Protein AF-A0AA40MKK8-F1 (afdb_monomer)

Organism: Staphylococcus aureus (NCBI:txid1280)

pLDDT: mean 74.11, std 19.35, range [36.97, 97.62]

Secondary structure (DSSP, 8-state):
----------------------------GGG-----------SS----EEEE-SS-EEEESS-HHHHHHHHHHH-

Radius of gyration: 30.07 Å; Cα contacts (8 Å, |Δi|>4): 44; chains: 1; bounding box: 45×76×50 Å

Mean predicted aligned error: 18.55 Å

Solvent-accessible surface area (backbone atoms only — not comparable to full-atom values): 5408 Å² total; per-residue (Å²): 133,83,82,84,86,79,90,78,78,85,78,80,78,76,81,77,83,67,85,75,74,79,75,73,81,73,74,58,79,86,74,66,79,80,76,81,79,86,85,83,81,80,93,63,85,77,68,68,33,76,21,74,54,99,88,32,77,39,76,43,73,60,56,63,72,55,34,45,50,50,22,63,74,71,96

Sequence (75 aa):
MRNSRDSCVIFALAMIAMPVNAVAQSADPAHQDTAIVVQGQRDRASNWHQAETDHVVVISDGSEKELVRIAHDLE

Structure (mmCIF, N/CA/C/O backbone):
data_AF-A0AA40MKK8-F1
#
_entry.id   AF-A0AA40MKK8-F1
#
loop_
_atom_site.group_PDB
_atom_site.id
_atom_site.type_symbol
_atom_site.label_atom_id
_atom_site.label_alt_id
_atom_site.label_comp_id
_atom_site.label_asym_id
_atom_site.label_entity_id
_atom_site.label_seq_id
_atom_site.pdbx_PDB_ins_code
_atom_site.Cartn_x
_atom_site.Cartn_y
_atom_site.Cartn_z
_atom_site.occupancy
_atom_site.B_iso_or_equiv
_atom_site.auth_seq_id
_atom_site.auth_comp_id
_atom_site.auth_asym_id
_atom_site.auth_atom_id
_atom_site.pdbx_PDB_model_num
ATOM 1 N N . MET A 1 1 ? 28.338 65.398 1.278 1.00 36.97 1 MET A N 1
ATOM 2 C CA . MET A 1 1 ? 27.311 64.359 1.041 1.00 36.97 1 MET A CA 1
ATOM 3 C C . MET A 1 1 ? 27.602 63.695 -0.304 1.00 36.97 1 MET A C 1
ATOM 5 O O . MET A 1 1 ? 27.691 64.428 -1.272 1.00 36.97 1 MET A O 1
ATOM 9 N N . ARG A 1 2 ? 27.772 62.357 -0.300 1.00 38.59 2 ARG A N 1
ATOM 10 C CA . ARG A 1 2 ? 27.683 61.357 -1.402 1.00 38.59 2 ARG A CA 1
ATOM 11 C C . ARG A 1 2 ? 28.541 61.572 -2.664 1.00 38.59 2 ARG A C 1
ATOM 13 O O . ARG A 1 2 ? 28.300 62.481 -3.437 1.00 38.59 2 ARG A O 1
ATOM 20 N N . ASN A 1 3 ? 29.639 60.815 -2.781 1.00 38.84 3 ASN A N 1
ATOM 21 C CA . ASN A 1 3 ? 29.789 59.516 -3.489 1.00 38.84 3 ASN A CA 1
ATOM 22 C C . ASN A 1 3 ? 30.102 59.746 -4.977 1.00 38.84 3 ASN A C 1
ATOM 24 O O . ASN A 1 3 ? 29.244 60.171 -5.731 1.00 38.84 3 ASN A O 1
ATOM 28 N N . SER A 1 4 ? 31.374 59.710 -5.377 1.00 44.22 4 SER A N 1
ATOM 29 C CA . SER A 1 4 ? 32.107 58.511 -5.817 1.00 44.22 4 SER A CA 1
ATOM 30 C C . SER A 1 4 ? 31.445 57.792 -6.999 1.00 44.22 4 SER A C 1
ATOM 32 O O . SER A 1 4 ? 30.438 57.115 -6.823 1.00 44.22 4 SER A O 1
ATOM 34 N N . ARG A 1 5 ? 32.171 57.869 -8.122 1.00 52.69 5 ARG A N 1
ATOM 35 C CA . ARG A 1 5 ? 32.570 56.750 -8.979 1.00 52.69 5 ARG A CA 1
ATOM 36 C C . ARG A 1 5 ? 31.656 56.271 -10.120 1.00 52.69 5 ARG A C 1
ATOM 38 O O . ARG A 1 5 ? 30.498 55.928 -9.944 1.00 52.69 5 ARG A O 1
ATOM 45 N N . ASP A 1 6 ? 32.355 56.151 -11.248 1.00 48.56 6 ASP A N 1
ATOM 46 C CA . ASP A 1 6 ? 32.263 55.117 -12.275 1.00 48.56 6 ASP A CA 1
ATOM 47 C C . ASP A 1 6 ? 31.328 55.355 -13.468 1.00 48.56 6 ASP A C 1
ATOM 49 O O . ASP A 1 6 ? 30.102 55.350 -13.398 1.00 48.56 6 ASP A O 1
ATOM 53 N N . SER A 1 7 ? 32.005 55.544 -14.606 1.00 51.91 7 SER A N 1
ATOM 54 C CA . SER A 1 7 ? 31.539 55.372 -15.973 1.00 51.91 7 SER A CA 1
ATOM 55 C C . SER A 1 7 ? 30.484 54.276 -16.091 1.00 51.91 7 SER A C 1
ATOM 57 O O . SER A 1 7 ? 30.741 53.133 -15.724 1.00 51.91 7 SER A O 1
ATOM 59 N N . CYS A 1 8 ? 29.353 54.585 -16.720 1.00 43.03 8 CYS A N 1
ATOM 60 C CA . CYS A 1 8 ? 28.469 53.550 -17.232 1.00 43.03 8 CYS A CA 1
ATOM 61 C C . CYS A 1 8 ? 28.191 53.828 -18.706 1.00 43.03 8 CYS A C 1
ATOM 63 O O . CYS A 1 8 ? 27.500 54.769 -19.090 1.00 43.03 8 CYS A O 1
ATOM 65 N N . VAL A 1 9 ? 28.872 53.014 -19.503 1.00 52.38 9 VAL A N 1
ATOM 66 C CA . VAL A 1 9 ? 28.838 52.912 -20.954 1.00 52.38 9 VAL A CA 1
ATOM 67 C C . VAL A 1 9 ? 27.391 52.810 -21.428 1.00 52.38 9 VAL A C 1
ATOM 69 O O . VAL A 1 9 ? 26.604 52.030 -20.896 1.00 52.38 9 VAL A O 1
ATOM 72 N N . ILE A 1 10 ? 27.057 53.608 -22.441 1.00 52.47 10 ILE A N 1
ATOM 73 C CA . ILE A 1 10 ? 25.770 53.599 -23.135 1.00 52.47 10 ILE A CA 1
ATOM 74 C C . ILE A 1 10 ? 25.576 52.201 -23.734 1.00 52.47 10 ILE A C 1
ATOM 76 O O . ILE A 1 10 ? 26.178 51.857 -24.750 1.00 52.47 10 ILE A O 1
ATOM 80 N N . PHE A 1 11 ? 24.764 51.374 -23.076 1.00 50.50 11 PHE A N 1
ATOM 81 C CA . PHE A 1 11 ? 24.380 50.058 -23.572 1.00 50.50 11 PHE A CA 1
ATOM 82 C C . PHE A 1 11 ? 23.334 50.247 -24.675 1.00 50.50 11 PHE A C 1
ATOM 84 O O . PHE A 1 11 ? 22.142 50.416 -24.419 1.00 50.50 11 PHE A O 1
ATOM 91 N N . ALA A 1 12 ? 23.799 50.256 -25.922 1.00 54.03 12 ALA A N 1
ATOM 92 C CA . ALA A 1 12 ? 22.952 50.145 -27.098 1.00 54.03 12 ALA A CA 1
ATOM 93 C C . ALA A 1 12 ? 22.344 48.734 -27.143 1.00 54.03 12 ALA A C 1
ATOM 95 O O . ALA A 1 12 ? 22.928 47.811 -27.706 1.00 54.03 12 ALA A O 1
ATOM 96 N N . LEU A 1 13 ? 21.169 48.555 -26.539 1.00 51.72 13 LEU A N 1
ATOM 97 C CA . LEU A 1 13 ? 20.375 47.340 -26.701 1.00 51.72 13 LEU A CA 1
ATOM 98 C C . LEU A 1 13 ? 19.445 47.522 -27.906 1.00 51.72 13 LEU A C 1
ATOM 100 O O . LEU A 1 13 ? 18.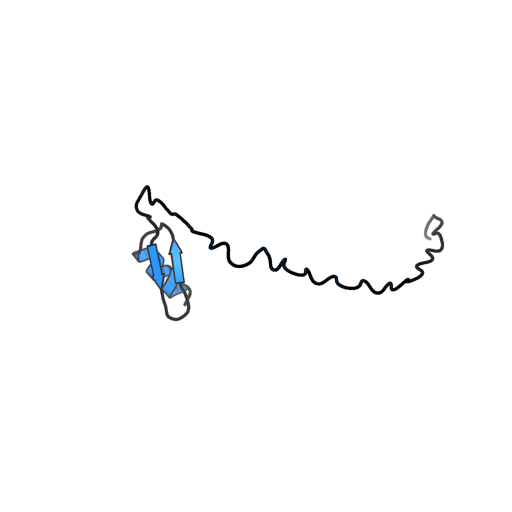251 47.786 -27.774 1.00 51.72 13 LEU A O 1
ATOM 104 N N . ALA A 1 14 ? 20.024 47.431 -29.104 1.00 56.47 14 ALA A N 1
ATOM 105 C CA . ALA A 1 14 ? 19.254 47.280 -30.329 1.00 56.47 14 ALA A CA 1
ATOM 106 C C . ALA A 1 14 ? 18.537 45.924 -30.268 1.00 56.47 14 ALA A C 1
ATOM 108 O O . ALA A 1 14 ? 19.145 44.873 -30.468 1.00 56.47 14 ALA A O 1
ATOM 109 N N . MET A 1 15 ? 17.244 45.957 -29.939 1.00 56.75 15 MET A N 1
ATOM 110 C CA . MET A 1 15 ? 16.344 44.815 -30.046 1.00 56.75 15 MET A CA 1
ATOM 111 C C . MET A 1 15 ? 16.228 44.398 -31.511 1.00 56.75 15 MET A C 1
ATOM 113 O O . MET A 1 15 ? 15.352 44.857 -32.242 1.00 56.75 15 MET A O 1
ATOM 117 N N . ILE A 1 16 ? 17.107 43.500 -31.944 1.00 59.44 16 ILE A N 1
ATOM 118 C CA . ILE A 1 16 ? 16.867 42.704 -33.139 1.00 59.44 16 ILE A CA 1
ATOM 119 C C . ILE A 1 16 ? 15.949 41.567 -32.696 1.00 59.44 16 ILE A C 1
ATOM 121 O O . ILE A 1 16 ? 16.399 40.499 -32.286 1.00 59.44 16 ILE A O 1
ATOM 125 N N . ALA A 1 17 ? 14.644 41.830 -32.732 1.00 62.00 17 ALA A N 1
ATOM 126 C CA . ALA A 1 17 ? 13.626 40.793 -32.678 1.00 62.00 17 ALA A CA 1
ATOM 127 C C . ALA A 1 17 ? 13.748 39.953 -33.957 1.00 62.00 17 ALA A C 1
ATOM 129 O O . ALA A 1 17 ? 13.080 40.206 -34.958 1.00 62.00 17 ALA A O 1
ATOM 130 N N . MET A 1 18 ? 14.676 38.996 -33.957 1.00 58.59 18 MET A N 1
ATOM 131 C CA . MET A 1 18 ? 14.724 37.983 -35.001 1.00 58.59 18 MET A CA 1
ATOM 132 C C . MET A 1 18 ? 13.532 37.044 -34.796 1.00 58.59 18 MET A C 1
ATOM 134 O O . MET A 1 18 ? 13.341 36.559 -33.677 1.00 58.59 18 MET A O 1
ATOM 138 N N . PRO A 1 19 ? 12.7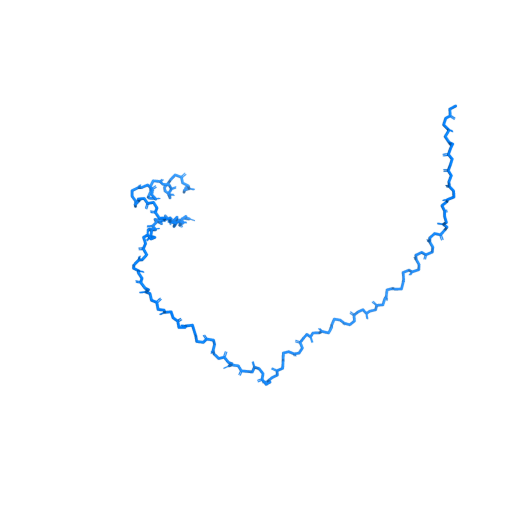34 36.753 -35.837 1.00 55.59 19 PRO A N 1
ATOM 139 C CA . PRO A 1 19 ? 11.776 35.667 -35.768 1.00 55.59 19 PRO A CA 1
ATOM 140 C C . PRO A 1 19 ? 12.577 34.371 -35.643 1.00 55.59 19 PRO A C 1
ATOM 142 O O . PRO A 1 19 ? 13.120 33.854 -36.620 1.00 55.59 19 PRO A O 1
ATOM 145 N N . VAL A 1 20 ? 12.694 33.854 -34.422 1.00 60.38 20 VAL A N 1
ATOM 146 C CA . VAL A 1 20 ? 13.070 32.459 -34.222 1.00 60.38 20 VAL A CA 1
ATOM 147 C C . VAL A 1 20 ? 11.910 31.661 -34.796 1.00 60.38 20 VAL A C 1
ATOM 149 O O . VAL A 1 20 ? 10.860 31.534 -34.170 1.00 60.38 20 VAL A O 1
ATOM 152 N N . ASN A 1 21 ? 12.073 31.175 -36.026 1.00 53.25 21 ASN A N 1
ATOM 153 C CA . ASN A 1 21 ? 11.222 30.116 -36.538 1.00 53.25 21 ASN A CA 1
ATOM 154 C C . ASN A 1 21 ? 11.374 28.954 -35.557 1.00 53.25 21 ASN A C 1
ATOM 156 O O . ASN A 1 21 ? 12.436 28.335 -35.488 1.00 53.25 21 ASN A O 1
ATOM 160 N N . ALA A 1 22 ? 10.344 28.715 -34.748 1.00 59.50 22 ALA A N 1
ATOM 161 C CA . ALA A 1 22 ? 10.248 27.516 -33.942 1.00 59.50 22 ALA A CA 1
ATOM 162 C C . ALA A 1 22 ? 10.281 26.337 -34.916 1.00 59.50 22 ALA A C 1
ATOM 164 O O . ALA A 1 22 ? 9.309 26.069 -35.623 1.00 59.50 22 ALA A O 1
ATOM 165 N N . VAL A 1 23 ? 11.435 25.682 -35.016 1.00 62.28 23 VAL A N 1
ATOM 166 C CA . VAL A 1 23 ? 11.570 24.446 -35.775 1.00 62.28 23 VAL A CA 1
ATOM 167 C C . VAL A 1 23 ? 10.7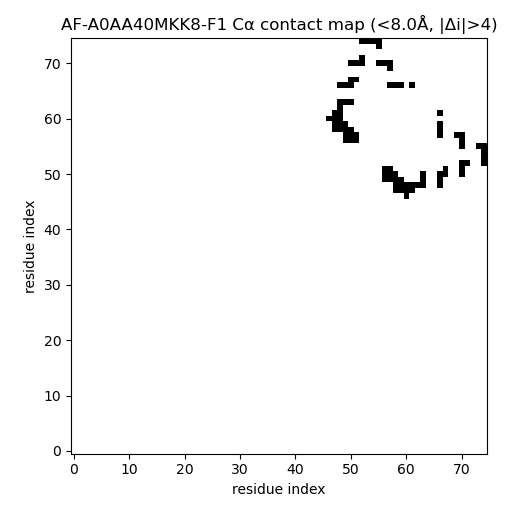87 23.411 -34.981 1.00 62.28 23 VAL A C 1
ATOM 169 O O . VAL A 1 23 ? 11.279 22.877 -33.990 1.00 62.28 23 VAL A O 1
ATOM 172 N N . ALA A 1 24 ? 9.529 23.189 -35.361 1.00 59.44 24 ALA A N 1
ATOM 173 C CA . ALA A 1 24 ? 8.779 22.040 -34.892 1.00 59.44 24 ALA A CA 1
ATOM 174 C C . ALA A 1 24 ? 9.638 20.810 -35.197 1.00 59.44 24 ALA A C 1
ATOM 176 O O . ALA A 1 24 ? 9.992 20.583 -36.358 1.00 59.44 24 ALA A O 1
ATOM 177 N N . GLN A 1 25 ? 10.036 20.070 -34.157 1.00 61.72 25 GLN A N 1
ATOM 178 C CA . GLN A 1 25 ? 10.709 18.790 -34.327 1.00 61.72 25 GLN A CA 1
ATOM 179 C C . GLN A 1 25 ? 9.778 17.926 -35.169 1.00 61.72 25 GLN A C 1
ATOM 181 O O . GLN A 1 25 ? 8.750 17.446 -34.698 1.00 61.72 25 GLN A O 1
ATOM 186 N N . SER A 1 26 ? 10.111 17.802 -36.450 1.00 56.19 26 SER A N 1
ATOM 187 C CA . SER A 1 26 ? 9.464 16.848 -37.328 1.00 56.19 26 SER A CA 1
ATOM 188 C C . SER A 1 26 ? 9.911 15.499 -36.800 1.00 56.19 26 SER A C 1
ATOM 190 O O . SER A 1 26 ? 11.069 15.126 -36.982 1.00 56.19 26 SER A O 1
ATOM 192 N N . ALA A 1 27 ? 9.042 14.842 -36.029 1.00 61.62 27 ALA A N 1
ATOM 193 C CA . ALA A 1 27 ? 9.253 13.462 -35.639 1.00 61.62 27 ALA A CA 1
ATOM 194 C C . ALA A 1 27 ? 9.543 12.688 -36.927 1.00 61.62 27 ALA A C 1
ATOM 196 O O . ALA A 1 27 ? 8.754 12.747 -37.872 1.00 61.62 27 ALA A O 1
ATOM 197 N N . ASP A 1 28 ? 10.717 12.066 -36.994 1.00 57.62 28 ASP A N 1
ATOM 198 C CA . ASP A 1 28 ? 11.111 11.256 -38.135 1.00 57.62 28 ASP A CA 1
ATOM 199 C C . ASP A 1 28 ? 10.026 10.183 -38.344 1.00 57.62 28 ASP A C 1
ATOM 201 O O . ASP A 1 28 ? 9.788 9.390 -37.428 1.00 57.62 28 ASP A O 1
ATOM 205 N N . PRO A 1 29 ? 9.325 10.139 -39.494 1.00 56.81 29 PRO A N 1
ATOM 206 C CA . PRO A 1 29 ? 8.333 9.101 -39.749 1.00 56.81 29 PRO A CA 1
ATOM 207 C C . PRO A 1 29 ? 8.960 7.697 -39.798 1.00 56.81 29 PRO A C 1
ATOM 209 O O . PRO A 1 29 ? 8.220 6.720 -39.778 1.00 56.81 29 PRO A O 1
ATOM 212 N N . ALA A 1 30 ? 10.294 7.567 -39.824 1.00 57.59 30 ALA A N 1
ATOM 213 C CA . ALA A 1 30 ? 10.982 6.288 -39.644 1.00 57.59 30 ALA A CA 1
ATOM 214 C C . ALA A 1 30 ? 11.061 5.818 -38.174 1.00 57.59 30 ALA A C 1
ATOM 216 O O . ALA A 1 30 ? 11.418 4.670 -37.925 1.00 57.59 30 ALA A O 1
ATOM 217 N N . HIS A 1 31 ? 10.711 6.664 -37.197 1.00 55.78 31 HIS A N 1
ATOM 218 C CA . HIS A 1 31 ? 10.543 6.304 -35.779 1.00 55.78 31 HIS A CA 1
ATOM 219 C C . HIS A 1 31 ? 9.084 5.928 -35.452 1.00 55.78 31 HIS A C 1
ATOM 221 O O . HIS A 1 31 ? 8.569 6.224 -34.375 1.00 55.78 31 HIS A O 1
ATOM 227 N N . GLN A 1 32 ? 8.394 5.290 -36.398 1.00 61.62 32 GLN A N 1
ATOM 228 C CA . GLN A 1 32 ? 7.073 4.714 -36.162 1.00 61.62 32 GLN A CA 1
ATOM 229 C C . GLN A 1 32 ? 7.204 3.415 -35.351 1.00 61.62 32 GLN A C 1
ATOM 231 O O . GLN A 1 32 ? 7.841 2.458 -35.781 1.00 61.62 32 GLN A O 1
ATOM 236 N N . ASP A 1 33 ? 6.578 3.415 -34.173 1.00 61.56 33 ASP A N 1
ATOM 237 C CA . ASP A 1 33 ? 6.145 2.240 -33.407 1.00 61.56 33 ASP A CA 1
ATOM 238 C C . ASP A 1 33 ? 7.206 1.212 -32.991 1.00 61.56 33 ASP A C 1
ATOM 240 O O . ASP A 1 33 ? 6.964 0.002 -32.986 1.00 61.56 33 ASP A O 1
ATOM 244 N N . THR A 1 34 ? 8.365 1.663 -32.510 1.00 66.31 34 THR A N 1
ATOM 245 C CA . THR A 1 34 ? 9.207 0.778 -31.693 1.00 66.31 34 THR A CA 1
ATOM 246 C C . THR A 1 34 ? 8.516 0.560 -30.344 1.00 66.31 34 THR A C 1
ATOM 248 O O . THR A 1 34 ? 8.679 1.351 -29.414 1.00 66.31 34 THR A O 1
ATOM 251 N N . ALA A 1 35 ? 7.704 -0.494 -30.238 1.00 73.12 35 ALA A N 1
ATOM 252 C CA . ALA A 1 35 ? 7.041 -0.875 -28.997 1.00 73.12 35 ALA A CA 1
ATOM 253 C C . ALA A 1 35 ? 8.084 -1.047 -27.880 1.00 73.12 35 ALA A C 1
ATOM 255 O O . ALA A 1 35 ? 8.939 -1.934 -27.934 1.00 73.12 35 ALA A O 1
ATOM 256 N N . ILE A 1 36 ? 8.024 -0.189 -26.860 1.00 78.38 36 ILE A N 1
ATOM 257 C CA . ILE A 1 36 ? 8.864 -0.320 -25.669 1.00 78.38 36 ILE A CA 1
ATOM 258 C C . ILE A 1 36 ? 8.321 -1.507 -24.870 1.00 78.38 36 ILE A C 1
ATOM 260 O O . ILE A 1 36 ? 7.332 -1.391 -24.146 1.00 78.38 36 ILE A O 1
ATOM 264 N N . VAL A 1 37 ? 8.948 -2.673 -25.029 1.00 79.69 37 VAL A N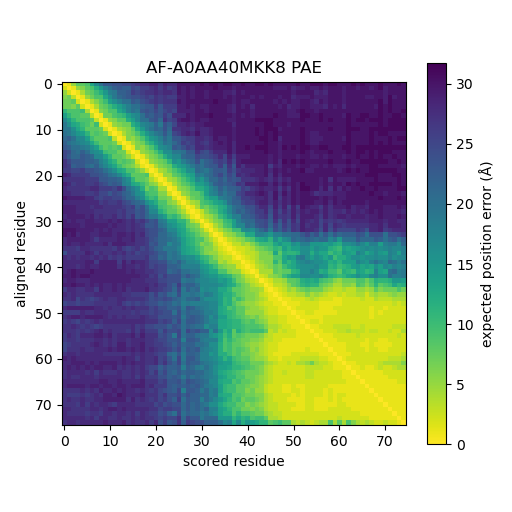 1
ATOM 265 C CA . VAL A 1 37 ? 8.596 -3.872 -24.263 1.00 79.69 37 VAL A CA 1
ATOM 266 C C . VAL A 1 37 ? 9.271 -3.789 -22.898 1.00 79.69 37 VAL A C 1
ATOM 268 O O . VAL A 1 37 ? 10.467 -4.043 -22.763 1.00 79.69 37 VAL A O 1
ATOM 271 N N . VAL A 1 38 ? 8.501 -3.431 -21.870 1.00 82.12 38 VAL A N 1
ATOM 272 C CA . VAL A 1 38 ? 8.976 -3.438 -20.481 1.00 82.12 38 VAL A CA 1
ATOM 273 C C . VAL A 1 38 ? 8.936 -4.875 -19.959 1.00 82.12 38 VAL A C 1
ATOM 275 O O . VAL A 1 38 ? 7.873 -5.400 -19.637 1.00 82.12 38 VAL A O 1
ATOM 278 N N . GLN A 1 39 ? 10.097 -5.528 -19.889 1.00 79.88 39 GLN A N 1
ATOM 279 C CA . GLN A 1 39 ? 10.242 -6.833 -19.243 1.00 79.88 39 GLN A CA 1
ATOM 280 C C . GLN A 1 39 ? 10.614 -6.625 -17.773 1.00 79.88 39 GLN A C 1
ATOM 282 O O . GLN A 1 39 ? 11.669 -6.074 -17.467 1.00 79.88 39 GLN A O 1
ATOM 287 N N . GLY A 1 40 ? 9.735 -7.039 -16.861 1.00 80.25 40 GLY A N 1
ATOM 288 C CA . GLY A 1 40 ? 9.973 -6.986 -15.421 1.00 80.25 40 GLY A CA 1
ATOM 289 C C . GLY A 1 40 ? 10.120 -8.389 -14.846 1.00 80.25 40 GLY A C 1
ATOM 290 O O . GLY A 1 40 ? 9.239 -9.225 -15.032 1.00 80.25 40 GLY A O 1
ATOM 291 N N . GLN A 1 41 ? 11.207 -8.637 -14.119 1.00 75.06 41 GLN A N 1
ATOM 292 C CA . GLN A 1 41 ? 11.395 -9.855 -13.335 1.00 75.06 41 GLN A CA 1
ATOM 293 C C . GLN A 1 41 ? 11.291 -9.481 -11.854 1.00 75.06 41 GLN A C 1
ATOM 295 O O . GLN A 1 41 ? 11.979 -8.574 -11.386 1.00 75.06 41 GLN A O 1
ATOM 300 N N . ARG A 1 42 ? 10.355 -10.100 -11.126 1.00 73.75 42 ARG A N 1
ATOM 301 C CA . ARG A 1 42 ? 10.087 -9.758 -9.723 1.00 73.75 42 ARG A CA 1
ATOM 302 C C . ARG A 1 42 ? 10.880 -10.701 -8.820 1.00 73.75 42 ARG A C 1
ATOM 304 O O . ARG A 1 42 ? 10.402 -11.779 -8.488 1.00 73.75 42 ARG A O 1
ATOM 311 N N . ASP A 1 43 ? 12.079 -10.284 -8.422 1.00 75.06 43 ASP A N 1
ATOM 312 C CA . ASP A 1 43 ? 12.980 -11.101 -7.590 1.00 75.06 43 ASP A CA 1
ATOM 313 C C . ASP A 1 43 ? 12.453 -11.329 -6.159 1.00 75.06 43 ASP A C 1
ATOM 315 O O . ASP A 1 43 ? 12.843 -12.282 -5.485 1.00 75.06 43 ASP A O 1
ATOM 319 N N . ARG A 1 44 ? 11.550 -10.464 -5.675 1.00 79.69 44 ARG A N 1
ATOM 320 C CA . ARG A 1 44 ? 10.953 -10.541 -4.333 1.00 79.69 44 ARG A CA 1
ATOM 321 C C . ARG A 1 44 ? 9.549 -9.933 -4.311 1.00 79.69 44 ARG A C 1
ATOM 323 O O . ARG A 1 44 ? 9.274 -8.957 -5.009 1.00 79.69 44 ARG A O 1
ATOM 330 N N . ALA A 1 45 ? 8.666 -10.474 -3.470 1.00 80.50 45 ALA A N 1
ATOM 331 C CA . ALA A 1 45 ? 7.391 -9.830 -3.155 1.00 80.50 45 ALA A CA 1
ATOM 332 C C . ALA A 1 45 ? 7.629 -8.422 -2.575 1.00 80.50 45 ALA A C 1
ATOM 334 O O . ALA A 1 45 ? 8.542 -8.218 -1.774 1.00 80.50 45 ALA A O 1
ATOM 335 N N . SER A 1 46 ? 6.829 -7.442 -2.997 1.00 82.69 46 SER A N 1
ATOM 336 C CA . SER A 1 46 ? 6.897 -6.099 -2.417 1.00 82.69 46 SER A CA 1
ATOM 337 C C . SER A 1 46 ? 6.295 -6.098 -1.019 1.00 82.69 46 SER A C 1
ATOM 339 O O . SER A 1 46 ? 5.232 -6.676 -0.829 1.00 82.69 46 SER A O 1
ATOM 341 N N . ASN A 1 47 ? 6.905 -5.354 -0.099 1.00 88.62 47 ASN A N 1
ATOM 342 C CA . ASN A 1 47 ? 6.312 -5.034 1.205 1.00 88.62 47 ASN A CA 1
ATOM 343 C C . ASN A 1 47 ? 5.486 -3.735 1.155 1.00 88.62 47 ASN A C 1
ATOM 345 O O . ASN A 1 47 ? 5.261 -3.106 2.176 1.00 88.62 47 ASN A O 1
ATOM 349 N N . TRP A 1 48 ? 5.112 -3.287 -0.045 1.00 94.00 48 TRP A N 1
ATOM 350 C CA . TRP A 1 48 ? 4.297 -2.095 -0.227 1.00 94.00 48 TRP A CA 1
ATOM 351 C C . TRP A 1 48 ? 2.848 -2.418 0.124 1.00 94.00 48 TRP A C 1
ATOM 353 O O . TRP A 1 48 ? 2.281 -3.381 -0.396 1.00 94.00 48 TRP A O 1
ATOM 363 N N . HIS A 1 49 ? 2.272 -1.584 0.975 1.00 95.06 49 HIS A N 1
ATOM 364 C CA . HIS A 1 49 ? 0.874 -1.591 1.366 1.00 95.06 49 HIS A CA 1
ATOM 365 C C . HIS A 1 49 ? 0.184 -0.339 0.811 1.00 95.06 49 HIS A C 1
ATOM 367 O O . HIS A 1 49 ? 0.838 0.669 0.529 1.00 95.06 49 HIS A O 1
ATOM 373 N N . GLN A 1 50 ? -1.135 -0.414 0.641 1.00 95.75 50 GLN A N 1
ATOM 374 C CA . GLN A 1 50 ? -1.961 0.677 0.129 1.00 95.75 50 GLN A CA 1
ATOM 375 C C . GLN A 1 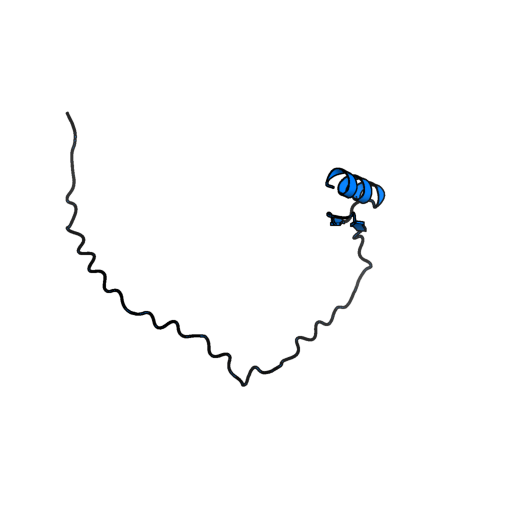50 ? -3.233 0.803 0.969 1.00 95.75 50 GLN A C 1
ATOM 377 O O . GLN A 1 50 ? -3.858 -0.207 1.28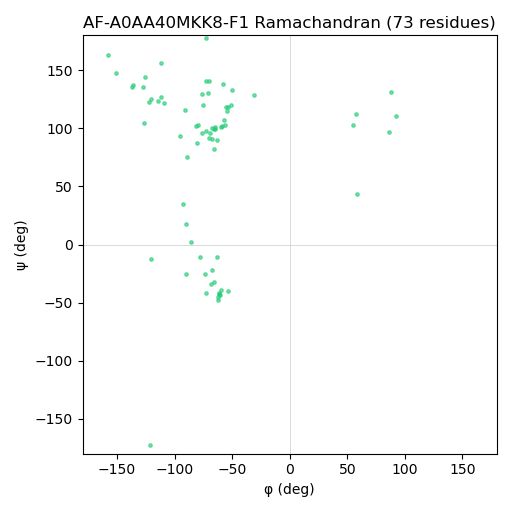6 1.00 95.75 50 GLN A O 1
ATOM 382 N N . ALA A 1 51 ? -3.616 2.037 1.291 1.00 96.50 51 ALA A N 1
ATOM 383 C CA . ALA A 1 51 ? -4.938 2.380 1.805 1.00 96.50 51 ALA A CA 1
ATOM 384 C C . ALA A 1 51 ? -5.554 3.476 0.931 1.00 96.50 51 ALA A C 1
ATOM 386 O O . ALA A 1 51 ? -4.840 4.349 0.435 1.00 96.50 51 ALA A O 1
ATOM 387 N N . GLU A 1 52 ? -6.865 3.406 0.735 1.00 97.50 52 GLU A N 1
ATOM 388 C CA . GLU A 1 52 ? -7.604 4.254 -0.198 1.00 97.50 52 GLU A CA 1
ATOM 389 C C . GLU A 1 52 ? -8.912 4.729 0.439 1.00 97.50 52 GLU A C 1
ATOM 391 O O . GLU A 1 52 ? -9.612 3.955 1.099 1.00 97.50 52 GLU A O 1
ATOM 396 N N . THR A 1 53 ? -9.194 6.013 0.255 1.00 94.88 53 THR A N 1
ATOM 397 C CA . THR A 1 53 ? -10.440 6.710 0.591 1.00 94.88 53 THR A CA 1
ATOM 398 C C . THR A 1 53 ? -11.028 7.327 -0.683 1.00 94.88 53 THR A C 1
ATOM 400 O O . THR A 1 53 ? -10.534 7.073 -1.782 1.00 94.88 53 THR A O 1
ATOM 403 N N . ASP A 1 54 ? -12.087 8.130 -0.561 1.00 96.69 54 ASP A N 1
ATOM 404 C CA . ASP A 1 54 ? -12.748 8.733 -1.722 1.00 96.69 54 ASP A CA 1
ATOM 405 C C . ASP A 1 54 ? -11.838 9.734 -2.463 1.00 96.69 54 ASP A C 1
ATOM 407 O O . ASP A 1 54 ? -11.922 9.840 -3.691 1.00 96.69 54 ASP A O 1
ATOM 411 N N . HIS A 1 55 ? -10.951 10.444 -1.751 1.00 97.62 55 HIS A N 1
ATOM 412 C CA . HIS A 1 55 ? -10.072 11.460 -2.343 1.00 97.62 55 HIS A CA 1
ATOM 413 C C . HIS A 1 55 ? -8.571 11.187 -2.159 1.00 97.62 55 HIS A C 1
ATOM 415 O O . HIS A 1 55 ? -7.758 11.843 -2.823 1.00 97.62 55 HIS A O 1
ATOM 421 N N . VAL A 1 56 ? -8.171 10.241 -1.300 1.00 96.00 56 VAL A N 1
ATOM 422 C CA . VAL A 1 56 ? -6.763 10.022 -0.931 1.00 96.00 56 VAL A CA 1
ATOM 423 C C . VAL A 1 56 ? -6.338 8.563 -1.119 1.00 96.00 56 VAL A C 1
ATOM 425 O O . VAL A 1 56 ? -7.005 7.625 -0.697 1.00 96.00 56 VAL A O 1
ATOM 428 N N . VAL A 1 57 ? -5.152 8.369 -1.708 1.00 95.88 57 VAL A N 1
ATOM 429 C CA . VAL A 1 57 ? -4.460 7.072 -1.770 1.00 95.88 57 VAL A CA 1
ATOM 430 C C . VAL A 1 57 ? -3.107 7.200 -1.081 1.00 95.88 57 VAL A C 1
ATOM 432 O O . VAL A 1 57 ? -2.292 8.050 -1.447 1.00 95.88 57 VAL A O 1
ATOM 435 N N . VAL A 1 58 ? -2.845 6.335 -0.103 1.00 95.50 58 VAL A N 1
ATOM 436 C CA . VAL A 1 58 ? -1.585 6.293 0.650 1.00 95.50 58 VAL A CA 1
ATOM 437 C C . VAL A 1 58 ? -0.871 4.978 0.362 1.00 95.50 58 VAL A C 1
ATOM 439 O O . VAL A 1 58 ? -1.429 3.908 0.596 1.00 95.50 58 VAL A O 1
ATOM 442 N N . ILE A 1 59 ? 0.374 5.057 -0.120 1.00 96.62 59 ILE A N 1
ATOM 443 C CA . ILE A 1 59 ? 1.223 3.902 -0.450 1.00 96.62 59 ILE A CA 1
ATOM 444 C C . ILE A 1 59 ? 2.520 3.996 0.355 1.00 96.62 59 ILE A C 1
ATOM 446 O O . ILE A 1 59 ? 3.234 4.995 0.275 1.00 96.62 59 ILE A O 1
ATOM 450 N N . SER A 1 6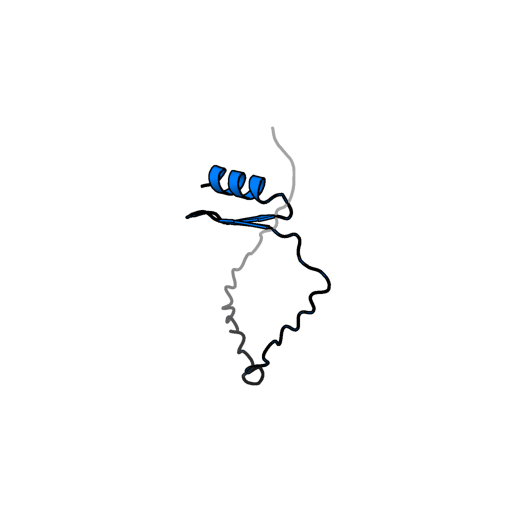0 ? 2.821 2.968 1.146 1.00 94.69 60 SER A N 1
ATOM 451 C CA . SER A 1 60 ? 3.983 2.941 2.046 1.00 94.69 60 SER A CA 1
ATOM 452 C C . SER A 1 60 ? 4.380 1.500 2.395 1.00 94.69 60 SER A C 1
ATOM 454 O O . SER A 1 60 ? 3.594 0.578 2.190 1.00 94.69 60 SER A O 1
ATOM 456 N N . ASP A 1 61 ? 5.595 1.285 2.902 1.00 94.50 61 ASP A N 1
ATOM 457 C CA . ASP A 1 61 ? 6.062 0.000 3.449 1.00 94.50 61 ASP A CA 1
ATOM 458 C C . ASP A 1 61 ? 5.689 -0.205 4.935 1.00 94.50 61 ASP A C 1
ATOM 460 O O . ASP A 1 61 ? 6.048 -1.216 5.542 1.00 94.50 61 ASP A O 1
ATOM 464 N N . GLY A 1 62 ? 4.961 0.754 5.518 1.00 91.81 62 GLY A N 1
ATOM 465 C CA . GLY A 1 62 ? 4.411 0.694 6.873 1.00 91.81 62 GLY A CA 1
ATOM 466 C C . GLY A 1 62 ? 3.218 -0.258 7.028 1.00 91.81 62 GLY A C 1
ATOM 467 O O . GLY A 1 62 ? 2.734 -0.869 6.078 1.00 91.81 62 GLY A O 1
ATOM 468 N N . SER A 1 63 ? 2.710 -0.386 8.258 1.00 94.56 63 SER A N 1
ATOM 469 C CA . SER A 1 63 ? 1.616 -1.324 8.553 1.00 94.56 63 SER A CA 1
ATOM 470 C C . SER A 1 63 ? 0.279 -0.888 7.943 1.00 94.56 63 SER A C 1
ATOM 472 O O . SER A 1 63 ? -0.091 0.280 8.027 1.00 94.56 63 SER A O 1
ATOM 474 N N . GLU A 1 64 ? -0.508 -1.833 7.425 1.00 93.56 64 GLU A N 1
ATOM 475 C CA . GLU A 1 64 ? -1.823 -1.553 6.821 1.00 93.56 64 GLU A CA 1
ATOM 476 C C . GLU A 1 64 ? -2.754 -0.759 7.756 1.00 93.56 64 GLU A C 1
ATOM 478 O O . GLU A 1 64 ? -3.401 0.196 7.338 1.00 93.56 64 GLU A O 1
ATOM 483 N N . LYS A 1 65 ? -2.747 -1.074 9.059 1.00 95.94 65 LYS A N 1
ATOM 484 C CA . LYS A 1 65 ? -3.520 -0.342 10.075 1.00 95.94 65 LYS A CA 1
ATOM 485 C C . LYS A 1 65 ? -3.133 1.139 10.158 1.00 95.94 65 LYS A C 1
ATOM 487 O O . LYS A 1 65 ? -3.992 1.989 10.381 1.00 95.94 65 LYS A O 1
ATOM 492 N N . GLU A 1 66 ? -1.846 1.439 10.038 1.00 96.06 66 GLU A N 1
ATOM 493 C CA . GLU A 1 66 ? -1.343 2.810 10.064 1.00 96.06 66 GLU A CA 1
ATOM 494 C C . GLU A 1 66 ? -1.683 3.546 8.770 1.00 96.06 66 GLU A C 1
ATOM 496 O O . GLU A 1 66 ? -2.149 4.678 8.841 1.00 96.06 66 GLU A O 1
ATOM 501 N N . LEU A 1 67 ? -1.544 2.891 7.614 1.00 96.19 67 LEU A N 1
ATOM 502 C CA . LEU A 1 67 ? -1.922 3.474 6.325 1.00 96.19 67 LEU A CA 1
ATOM 503 C C . LEU A 1 67 ? -3.416 3.808 6.279 1.00 96.19 67 LEU A C 1
ATOM 505 O O . LEU A 1 67 ? -3.768 4.895 5.838 1.00 96.19 67 LEU A O 1
ATOM 509 N N . VAL A 1 68 ? -4.283 2.926 6.789 1.00 96.56 68 VAL A N 1
ATOM 510 C CA . VAL A 1 68 ? -5.729 3.187 6.887 1.00 96.56 68 VAL A CA 1
ATOM 511 C C . VAL A 1 68 ? -6.017 4.388 7.787 1.00 96.56 68 VAL A C 1
ATOM 513 O O . VAL A 1 68 ? -6.843 5.225 7.434 1.00 96.56 68 VAL A O 1
ATOM 516 N N . ARG A 1 69 ? -5.316 4.515 8.924 1.00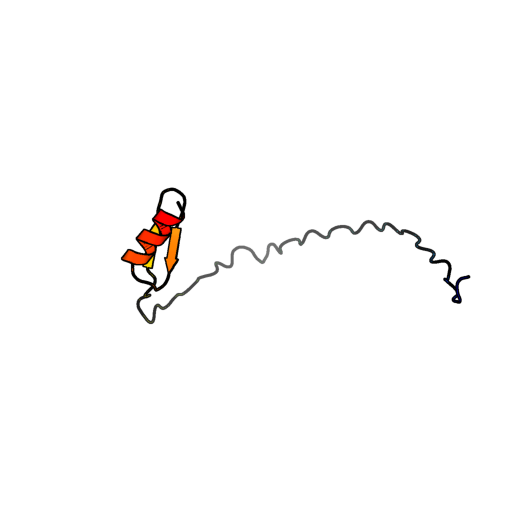 96.94 69 ARG A N 1
ATOM 517 C CA . ARG A 1 69 ? -5.454 5.692 9.793 1.00 96.94 69 ARG A CA 1
ATOM 518 C C . ARG A 1 69 ? -5.020 6.966 9.069 1.00 96.94 69 ARG A C 1
ATOM 520 O O . ARG A 1 69 ? -5.756 7.936 9.087 1.00 96.94 69 ARG A O 1
ATOM 527 N N . ILE A 1 70 ? -3.858 6.948 8.417 1.00 96.38 70 ILE A N 1
ATOM 528 C CA . ILE A 1 70 ? -3.321 8.111 7.698 1.00 96.38 70 ILE A CA 1
ATOM 529 C C . ILE A 1 70 ? -4.245 8.518 6.549 1.00 96.38 70 ILE A C 1
ATOM 531 O O . ILE A 1 70 ? -4.519 9.700 6.399 1.00 96.38 70 ILE A O 1
ATOM 535 N N . ALA A 1 71 ? -4.729 7.564 5.751 1.00 96.81 71 ALA A N 1
ATOM 536 C CA . ALA A 1 71 ? -5.642 7.858 4.651 1.00 96.81 71 ALA A CA 1
ATOM 537 C C . ALA A 1 71 ? -6.930 8.514 5.169 1.00 96.81 71 ALA A C 1
ATOM 539 O O . ALA A 1 71 ? -7.351 9.526 4.630 1.00 96.81 71 ALA A O 1
ATOM 540 N N . HIS A 1 72 ? -7.491 8.003 6.270 1.00 96.12 72 HIS A N 1
ATOM 541 C CA . HIS A 1 72 ? -8.666 8.598 6.904 1.00 96.12 72 HIS A CA 1
ATOM 542 C C . HIS A 1 72 ? -8.403 9.966 7.556 1.00 96.12 72 HIS A C 1
ATOM 544 O O . HIS A 1 72 ? -9.296 10.800 7.564 1.00 96.12 72 HIS A O 1
ATOM 550 N N . ASP A 1 73 ? -7.208 10.201 8.108 1.00 95.88 73 ASP A N 1
ATOM 551 C CA . ASP A 1 73 ? -6.830 11.491 8.706 1.00 95.88 73 ASP A CA 1
ATOM 552 C C . ASP A 1 73 ? -6.572 12.583 7.643 1.00 95.88 73 ASP A C 1
ATOM 554 O O . ASP A 1 73 ? -6.625 13.773 7.958 1.00 95.88 73 ASP A O 1
ATOM 558 N N . LEU A 1 74 ? -6.208 12.188 6.416 1.00 94.81 74 LEU A N 1
ATOM 559 C CA . LEU A 1 74 ? -5.911 13.093 5.297 1.00 94.81 74 LEU A CA 1
ATOM 560 C C . LEU A 1 74 ? -7.133 13.439 4.442 1.00 94.81 74 LEU A C 1
ATOM 562 O O . LEU A 1 74 ? -7.113 14.469 3.766 1.00 94.81 74 LEU A O 1
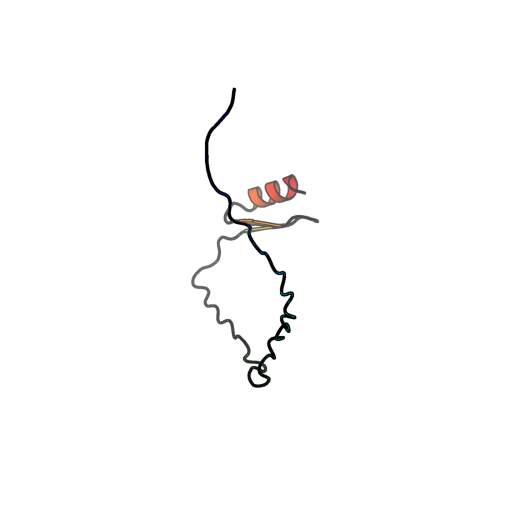ATOM 566 N N . GLU A 1 75 ? -8.122 12.553 4.435 1.00 90.50 75 GLU A N 1
ATOM 567 C CA . GLU A 1 75 ? -9.443 12.739 3.833 1.00 90.50 75 GLU A CA 1
ATOM 568 C C . GLU A 1 75 ? -10.226 13.875 4.516 1.00 90.50 75 GLU A C 1
ATOM 570 O O . GLU A 1 75 ? -10.772 14.732 3.783 1.00 90.50 75 GLU A O 1
#

Foldseek 3Di:
DDDDDDDDDDPPPPPPPDPPPPPDPPPDPVPPDPDPDDDDDDPDDDCWDWDDDPPDIDIDSDDNVVRPVVRVVVD